Protein AF-A0AAW6EBX1-F1 (afdb_monomer_lite)

Organism: NCBI:txid1160721

Sequence (47 aa):
MFLCTDKHKEVINSYAENGYRYVGFIPTEIDAKGCMRKIDLIFEKED

pLDDT: mean 85.53, std 14.16, range [42.97, 95.56]

Foldseek 3Di:
DDPPPVVVVVVQVVVVVVQKHWDAWDQPDADPVRHRDDIDTDTDHDD

InterPro domains:
  IPR025234 YjzH-like [PF13783] (7-46)

Radius of gyration: 13.01 Å; chains: 1; bounding box: 37×18×29 Å

Structure (mmCIF, N/CA/C/O backbone):
data_AF-A0AAW6EBX1-F1
#
_entry.id   AF-A0AAW6EBX1-F1
#
loop_
_atom_site.group_PDB
_atom_site.id
_atom_site.type_symbol
_atom_site.label_atom_id
_atom_site.label_alt_id
_atom_site.label_comp_id
_atom_site.label_asym_id
_atom_site.label_entity_id
_atom_site.label_seq_id
_atom_site.pdbx_PDB_ins_code
_atom_site.Cartn_x
_atom_site.Cartn_y
_atom_site.Cartn_z
_atom_site.occupancy
_atom_site.B_iso_or_equiv
_atom_site.auth_seq_id
_atom_site.auth_comp_id
_atom_site.auth_asym_id
_atom_site.auth_atom_id
_atom_site.pdbx_PDB_model_num
ATOM 1 N N . MET A 1 1 ? 23.314 -7.463 10.172 1.00 42.97 1 MET A N 1
ATOM 2 C CA . MET A 1 1 ? 21.835 -7.467 10.182 1.00 42.97 1 MET A CA 1
ATOM 3 C C . M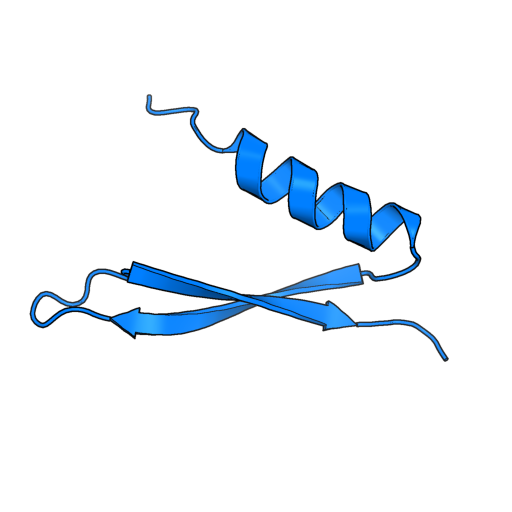ET A 1 1 ? 21.398 -6.025 9.966 1.00 42.97 1 MET A C 1
ATOM 5 O O . MET A 1 1 ? 21.568 -5.216 10.865 1.00 42.97 1 MET A O 1
ATOM 9 N N . PHE A 1 2 ? 21.022 -5.659 8.738 1.00 46.84 2 PHE A N 1
ATOM 10 C CA . PHE A 1 2 ? 20.771 -4.265 8.347 1.00 46.84 2 PHE A CA 1
ATOM 11 C C . PHE A 1 2 ? 19.399 -3.798 8.858 1.00 46.84 2 PHE A C 1
ATOM 13 O O . PHE A 1 2 ? 18.403 -3.846 8.144 1.00 46.84 2 PHE A O 1
ATOM 20 N N . LEU A 1 3 ? 19.354 -3.374 10.120 1.00 49.59 3 LEU A N 1
ATOM 21 C CA . LEU A 1 3 ? 18.224 -2.678 10.737 1.00 49.59 3 LEU A CA 1
ATOM 22 C C . LEU A 1 3 ? 18.232 -1.208 10.283 1.00 49.59 3 LEU A C 1
ATOM 24 O O . LEU A 1 3 ? 18.631 -0.322 11.023 1.00 49.59 3 LEU A O 1
ATOM 28 N N . CYS A 1 4 ? 17.835 -0.954 9.036 1.00 50.03 4 CYS A N 1
ATOM 29 C CA . CYS A 1 4 ? 17.510 0.394 8.543 1.00 50.03 4 CYS A CA 1
ATOM 30 C C . CYS A 1 4 ? 16.014 0.479 8.206 1.00 50.03 4 CYS A C 1
ATOM 32 O O . CYS A 1 4 ? 15.620 1.010 7.170 1.00 50.03 4 CYS A O 1
ATOM 34 N N . THR A 1 5 ? 15.174 -0.121 9.049 1.00 55.94 5 THR A N 1
ATOM 35 C CA . THR A 1 5 ? 13.729 -0.248 8.816 1.00 55.94 5 THR A CA 1
ATOM 36 C C . THR A 1 5 ? 12.901 0.858 9.474 1.00 55.94 5 THR A C 1
ATOM 38 O O . THR A 1 5 ? 11.685 0.844 9.364 1.00 55.94 5 THR A O 1
ATOM 41 N N . ASP A 1 6 ? 13.504 1.826 10.165 1.00 62.88 6 ASP A N 1
ATOM 42 C CA . ASP A 1 6 ? 12.709 2.783 10.951 1.00 62.88 6 ASP A CA 1
ATOM 43 C C . ASP A 1 6 ? 12.065 3.888 10.105 1.00 62.88 6 ASP A C 1
ATOM 45 O O . ASP A 1 6 ? 10.942 4.292 10.388 1.00 62.88 6 ASP A O 1
ATOM 49 N N . LYS A 1 7 ? 12.675 4.280 8.977 1.00 76.25 7 LYS A N 1
ATOM 50 C CA . LYS A 1 7 ? 12.122 5.342 8.112 1.00 76.25 7 LYS A CA 1
ATOM 51 C C . LYS A 1 7 ? 10.735 5.023 7.553 1.00 76.25 7 LYS A C 1
ATOM 53 O O . LYS A 1 7 ? 9.892 5.905 7.460 1.00 76.25 7 LYS A O 1
ATOM 58 N N . HIS A 1 8 ? 10.480 3.773 7.162 1.00 79.88 8 HIS A N 1
ATOM 59 C CA . HIS A 1 8 ? 9.153 3.412 6.655 1.00 79.88 8 HIS A CA 1
ATOM 60 C C . HIS A 1 8 ? 8.125 3.293 7.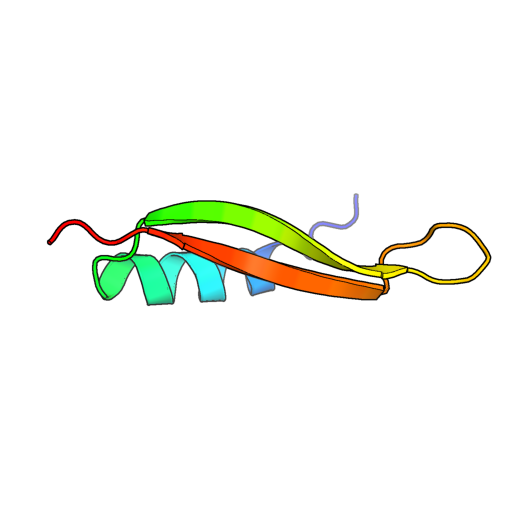783 1.00 79.88 8 HIS A C 1
ATOM 62 O O . HIS A 1 8 ? 6.954 3.584 7.561 1.00 79.88 8 HIS A O 1
ATOM 68 N N . LYS A 1 9 ? 8.556 2.915 8.996 1.00 85.12 9 LYS A N 1
ATOM 69 C CA . LYS A 1 9 ? 7.682 2.893 10.173 1.00 85.12 9 LYS A CA 1
ATOM 70 C C . LYS A 1 9 ? 7.246 4.297 10.568 1.00 85.12 9 LYS A C 1
ATOM 72 O O . LYS A 1 9 ? 6.080 4.472 10.888 1.00 85.12 9 LYS A O 1
ATOM 77 N N . GLU A 1 10 ? 8.139 5.285 10.502 1.00 90.12 10 GLU A N 1
ATOM 78 C CA . GLU A 1 10 ? 7.792 6.691 10.756 1.00 90.12 10 GLU A CA 1
ATOM 79 C C . GLU A 1 10 ? 6.684 7.175 9.817 1.00 90.12 10 GLU A C 1
ATOM 81 O O . GLU A 1 10 ? 5.694 7.740 10.277 1.00 90.12 10 GLU A O 1
ATOM 86 N N . VAL A 1 11 ? 6.801 6.882 8.516 1.00 89.75 11 VAL A N 1
ATOM 87 C CA . VAL A 1 11 ? 5.754 7.214 7.539 1.00 89.75 11 VAL A CA 1
ATOM 88 C C . VAL A 1 11 ? 4.456 6.484 7.878 1.00 89.75 11 VAL A C 1
ATOM 90 O O . VAL A 1 11 ? 3.424 7.126 8.023 1.00 89.75 11 VAL A O 1
ATOM 93 N N . ILE A 1 12 ? 4.490 5.161 8.065 1.00 91.69 12 ILE A N 1
ATOM 94 C CA . ILE A 1 12 ? 3.279 4.381 8.371 1.00 91.69 12 ILE A CA 1
ATOM 95 C C . ILE A 1 12 ? 2.586 4.892 9.642 1.00 9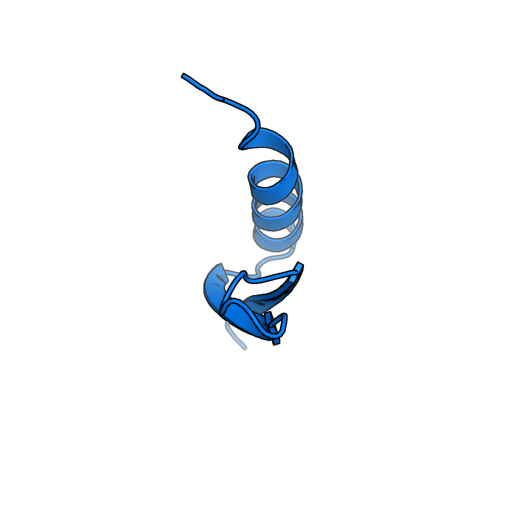1.69 12 ILE A C 1
ATOM 97 O O . ILE A 1 12 ? 1.371 5.078 9.636 1.00 91.69 12 ILE A O 1
ATOM 101 N N . ASN A 1 13 ? 3.344 5.166 10.704 1.00 92.38 13 ASN A N 1
ATOM 102 C CA . ASN A 1 13 ? 2.805 5.656 11.971 1.00 92.38 13 ASN A CA 1
ATOM 103 C C . ASN A 1 13 ? 2.205 7.058 11.831 1.00 92.38 13 ASN A C 1
ATOM 105 O O . ASN A 1 13 ? 1.115 7.295 12.339 1.00 92.38 13 ASN A O 1
ATOM 109 N N . SER A 1 14 ? 2.858 7.962 11.095 1.00 93.69 14 SER A N 1
ATOM 110 C CA . SER A 1 14 ? 2.324 9.307 10.855 1.00 93.69 14 SER A CA 1
ATOM 111 C C . SER A 1 14 ? 0.977 9.262 10.126 1.00 93.69 14 SER A C 1
ATOM 113 O O . SER A 1 14 ? 0.053 9.988 10.483 1.00 93.69 14 SER A O 1
ATOM 115 N N . TYR A 1 15 ? 0.809 8.369 9.148 1.00 92.38 15 TYR A N 1
ATOM 116 C CA . TYR A 1 15 ? -0.485 8.186 8.483 1.00 92.38 15 TYR A CA 1
ATOM 117 C C . TYR A 1 15 ? -1.519 7.514 9.403 1.00 92.38 15 TYR A C 1
ATOM 119 O O . TYR A 1 15 ? -2.682 7.921 9.403 1.00 92.38 15 TYR A O 1
ATOM 127 N N . ALA A 1 16 ? -1.100 6.569 10.249 1.00 91.94 16 ALA A N 1
ATOM 128 C CA . ALA A 1 16 ? -1.967 5.950 11.252 1.00 91.94 16 ALA A CA 1
ATOM 129 C C . ALA A 1 16 ? -2.525 6.955 12.271 1.00 91.94 16 ALA A C 1
ATOM 131 O O . ALA A 1 16 ? -3.712 6.901 12.588 1.00 91.94 16 ALA A O 1
ATOM 132 N N . GLU A 1 17 ? -1.724 7.928 12.714 1.00 93.62 17 GLU A N 1
ATOM 133 C CA . GLU A 1 17 ? -2.183 9.033 13.574 1.00 93.62 17 GLU A CA 1
ATOM 134 C C . GLU A 1 17 ? -3.265 9.898 12.907 1.00 93.62 17 GLU A C 1
ATOM 136 O O . GLU A 1 17 ? -4.100 10.490 13.586 1.00 93.62 17 GLU A O 1
ATOM 141 N N . ASN A 1 18 ? -3.293 9.933 11.572 1.00 91.31 18 ASN A N 1
ATOM 142 C CA . ASN A 1 18 ? -4.299 10.641 10.779 1.00 91.31 18 ASN A CA 1
ATOM 143 C C . ASN A 1 18 ? -5.515 9.761 10.414 1.00 91.31 18 ASN A C 1
ATOM 145 O O . ASN A 1 18 ? -6.351 10.166 9.600 1.00 91.31 18 ASN A O 1
ATOM 149 N N . GLY A 1 19 ? -5.620 8.564 11.003 1.00 92.81 19 GLY A N 1
ATOM 150 C CA . GLY A 1 19 ? -6.730 7.630 10.797 1.00 92.81 19 GLY A CA 1
ATOM 151 C C . GLY A 1 19 ? -6.608 6.755 9.548 1.00 92.81 19 GLY A C 1
ATOM 152 O O . GLY A 1 19 ? -7.595 6.152 9.138 1.00 92.81 19 GLY A O 1
ATOM 153 N N . TYR A 1 20 ? -5.428 6.6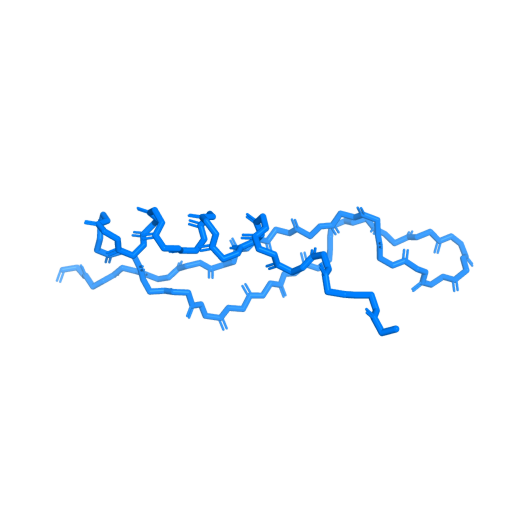81 8.927 1.00 95.00 20 TYR A N 1
ATOM 154 C CA . TYR A 1 20 ? -5.181 5.812 7.777 1.00 95.00 20 TYR A CA 1
ATOM 155 C C . TYR A 1 20 ? -4.561 4.476 8.206 1.00 95.00 20 TYR A C 1
ATOM 157 O O . TYR A 1 20 ? -3.529 4.438 8.873 1.00 95.00 20 TYR A O 1
ATOM 165 N N . ARG A 1 21 ? -5.125 3.352 7.766 1.00 93.94 21 ARG A N 1
ATOM 166 C CA . ARG A 1 21 ? -4.588 2.011 8.013 1.00 93.94 21 ARG A CA 1
ATOM 167 C C . ARG A 1 21 ? -3.708 1.570 6.847 1.00 93.94 21 ARG A C 1
ATOM 169 O O . ARG A 1 21 ? -4.146 1.525 5.704 1.00 93.94 21 ARG A O 1
ATOM 176 N N . TYR A 1 22 ? -2.457 1.218 7.130 1.00 93.88 22 TYR A N 1
ATOM 177 C CA . TYR A 1 22 ? -1.549 0.657 6.128 1.00 93.88 22 TYR A CA 1
ATOM 178 C C . TYR A 1 22 ? -2.021 -0.731 5.674 1.00 93.88 22 TYR A C 1
ATOM 180 O O . TYR A 1 22 ? -2.294 -1.594 6.513 1.00 93.88 22 TYR A O 1
ATOM 188 N N . VAL A 1 23 ? -2.084 -0.957 4.358 1.00 95.12 23 VAL A N 1
ATOM 189 C CA . VAL A 1 23 ? -2.556 -2.231 3.777 1.00 95.12 23 VAL A CA 1
ATOM 190 C C . VAL A 1 23 ? -1.504 -2.948 2.933 1.00 95.12 23 VAL A C 1
ATOM 192 O O . VAL A 1 23 ? -1.599 -4.159 2.745 1.00 95.12 23 VAL A O 1
ATOM 195 N N . GLY A 1 24 ? -0.482 -2.244 2.445 1.00 93.50 24 GLY A N 1
ATOM 196 C CA . GLY A 1 24 ? 0.564 -2.844 1.618 1.00 93.50 24 GLY A CA 1
ATOM 197 C C . GLY A 1 24 ? 1.323 -1.820 0.784 1.00 93.50 24 GLY A C 1
ATOM 198 O O . GLY A 1 24 ? 1.272 -0.625 1.053 1.00 93.50 24 GLY A O 1
ATOM 199 N N . PHE A 1 25 ? 2.026 -2.280 -0.248 1.00 93.06 25 PHE A N 1
ATOM 200 C CA . PHE A 1 25 ? 2.766 -1.410 -1.160 1.00 93.06 25 PHE A CA 1
ATOM 201 C C . PHE A 1 25 ? 2.753 -1.957 -2.590 1.00 93.06 25 PHE A C 1
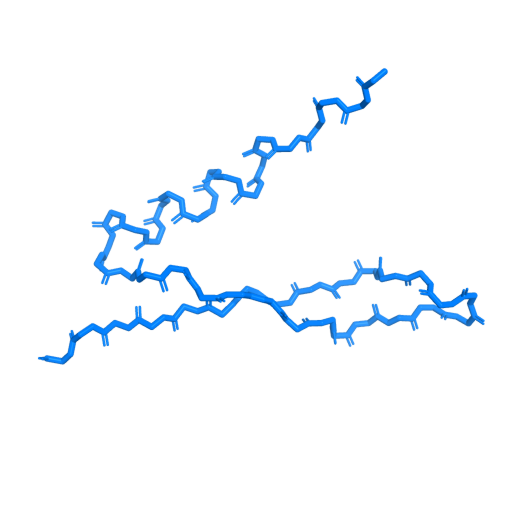ATOM 203 O O . PHE A 1 25 ? 2.612 -3.164 -2.795 1.00 93.06 25 PHE A O 1
ATOM 210 N N . ILE A 1 26 ? 2.943 -1.075 -3.571 1.00 93.50 26 ILE A N 1
ATOM 211 C CA . ILE A 1 26 ? 3.133 -1.435 -4.983 1.00 93.50 26 ILE A CA 1
ATOM 212 C C . ILE A 1 26 ? 4.495 -0.906 -5.444 1.00 93.50 26 ILE A C 1
ATOM 214 O O . ILE A 1 26 ? 4.773 0.282 -5.273 1.00 93.50 26 ILE A O 1
ATOM 218 N N . PRO A 1 27 ? 5.360 -1.744 -6.041 1.00 91.19 27 PRO A N 1
ATOM 219 C CA . PRO A 1 27 ? 6.565 -1.265 -6.703 1.00 91.19 27 PRO A CA 1
ATOM 220 C C . PRO A 1 27 ? 6.207 -0.390 -7.905 1.00 91.19 27 PRO A C 1
ATOM 222 O O . PRO A 1 27 ? 5.500 -0.833 -8.808 1.00 91.19 27 PRO A O 1
ATOM 225 N N . THR A 1 28 ? 6.724 0.833 -7.937 1.00 93.50 28 THR A N 1
ATOM 226 C CA . THR A 1 28 ? 6.512 1.776 -9.047 1.00 93.50 28 THR A CA 1
ATOM 227 C C . THR A 1 28 ? 7.694 1.840 -10.000 1.00 93.50 28 THR A C 1
ATOM 229 O O . THR A 1 28 ? 7.542 2.205 -11.162 1.00 93.50 28 THR A O 1
ATOM 232 N N . GLU A 1 29 ? 8.877 1.437 -9.538 1.00 93.81 29 GLU A N 1
ATOM 233 C CA . GLU A 1 29 ? 10.077 1.376 -10.360 1.00 93.81 29 GLU A CA 1
ATOM 234 C C . GLU A 1 29 ? 10.869 0.118 -10.006 1.00 93.81 29 GLU A C 1
ATOM 236 O O . GLU A 1 29 ? 11.244 -0.090 -8.848 1.00 93.81 29 GLU A O 1
ATOM 241 N N . ILE A 1 30 ? 11.121 -0.721 -11.010 1.00 92.75 30 ILE A N 1
ATOM 242 C CA . ILE A 1 30 ? 11.934 -1.934 -10.910 1.00 92.75 30 ILE A CA 1
ATOM 243 C C . ILE A 1 30 ? 13.047 -1.811 -11.948 1.00 92.75 30 ILE A C 1
ATOM 245 O O . ILE A 1 30 ? 12.787 -1.466 -13.101 1.00 92.75 30 ILE A O 1
ATOM 249 N N . ASP A 1 31 ? 14.293 -2.055 -11.546 1.00 91.44 31 ASP A N 1
ATOM 250 C CA . ASP A 1 31 ? 15.417 -1.996 -12.480 1.00 91.44 31 ASP A CA 1
ATOM 251 C C . ASP A 1 31 ? 15.513 -3.246 -13.373 1.00 91.44 31 ASP A C 1
ATOM 253 O O . ASP A 1 31 ? 14.834 -4.251 -13.166 1.00 91.44 31 ASP A O 1
ATOM 257 N N . ALA A 1 32 ? 16.402 -3.206 -14.369 1.00 91.00 32 ALA A N 1
ATOM 258 C CA . ALA A 1 32 ? 16.603 -4.312 -15.310 1.00 91.00 32 ALA A CA 1
ATOM 259 C C . ALA A 1 32 ? 17.061 -5.632 -14.650 1.00 91.00 32 ALA A C 1
ATOM 261 O O . ALA A 1 32 ? 17.053 -6.674 -15.301 1.00 91.00 32 ALA A O 1
ATOM 262 N N . LYS A 1 33 ? 17.475 -5.603 -13.375 1.00 91.56 33 LYS A N 1
ATOM 263 C CA . LYS A 1 33 ? 17.867 -6.783 -12.590 1.00 91.56 33 LYS A CA 1
ATOM 264 C C . LYS A 1 33 ? 16.732 -7.294 -11.697 1.00 91.56 33 LYS A C 1
ATOM 266 O O . LYS A 1 33 ? 16.939 -8.258 -10.965 1.00 91.56 33 LYS A O 1
ATOM 271 N N . GLY A 1 34 ? 15.554 -6.670 -11.745 1.00 86.25 34 GLY A N 1
ATOM 272 C CA . GLY A 1 34 ? 14.413 -7.019 -10.903 1.00 86.25 34 GLY A CA 1
ATOM 273 C C . GLY A 1 34 ? 14.466 -6.402 -9.504 1.00 86.25 34 GLY A C 1
ATOM 274 O O . GLY A 1 34 ? 13.667 -6.778 -8.647 1.00 86.25 34 GLY A O 1
ATOM 275 N N . CYS A 1 35 ? 15.381 -5.464 -9.236 1.00 88.12 35 CYS A N 1
ATOM 276 C CA . CYS A 1 35 ? 15.453 -4.815 -7.931 1.00 88.12 35 CYS A CA 1
ATOM 277 C C . CYS A 1 35 ? 14.443 -3.667 -7.851 1.00 88.12 35 CYS A C 1
ATOM 279 O O . CYS A 1 35 ? 14.451 -2.756 -8.682 1.00 88.12 35 CYS A O 1
ATOM 281 N N . MET A 1 36 ? 13.609 -3.683 -6.809 1.00 90.12 36 MET A N 1
ATOM 282 C CA . MET A 1 36 ? 12.670 -2.603 -6.504 1.00 90.12 36 MET A CA 1
ATOM 283 C C . MET A 1 36 ? 13.432 -1.328 -6.119 1.00 90.12 36 MET A C 1
ATOM 285 O O . MET A 1 36 ? 14.248 -1.334 -5.194 1.00 90.12 36 MET A O 1
ATOM 289 N N . ARG A 1 37 ? 13.174 -0.237 -6.842 1.00 89.19 37 ARG A N 1
ATOM 290 C CA . ARG A 1 37 ? 13.803 1.079 -6.649 1.00 89.19 37 ARG A CA 1
ATOM 291 C C . ARG A 1 37 ? 12.883 2.065 -5.956 1.00 89.19 37 ARG A C 1
ATOM 293 O O . ARG A 1 37 ? 13.344 2.823 -5.106 1.00 89.19 37 ARG A O 1
ATOM 300 N N . LYS A 1 38 ? 11.600 2.035 -6.302 1.00 90.44 38 LYS A N 1
ATOM 301 C CA . LYS A 1 38 ? 10.563 2.867 -5.693 1.00 90.44 38 LYS A CA 1
ATOM 302 C C . LYS A 1 38 ? 9.344 2.019 -5.388 1.00 90.44 38 LYS A C 1
ATOM 304 O O . LYS A 1 38 ? 9.026 1.089 -6.132 1.00 90.44 38 LYS A O 1
ATOM 309 N N . ILE A 1 39 ? 8.698 2.349 -4.279 1.00 91.75 39 ILE A N 1
ATOM 310 C CA . ILE A 1 39 ? 7.442 1.754 -3.852 1.00 91.75 39 ILE A CA 1
ATOM 311 C C . ILE A 1 39 ? 6.496 2.877 -3.455 1.00 91.75 39 ILE A C 1
ATOM 313 O O . ILE A 1 39 ? 6.930 3.857 -2.847 1.00 91.75 39 ILE A O 1
ATOM 317 N N . ASP A 1 40 ? 5.221 2.681 -3.743 1.00 91.69 40 ASP A N 1
ATOM 318 C CA . ASP A 1 40 ? 4.147 3.481 -3.178 1.00 91.69 40 ASP A CA 1
ATOM 319 C C . ASP A 1 40 ? 3.501 2.677 -2.055 1.00 91.69 40 ASP A C 1
ATOM 321 O O . ASP A 1 40 ? 3.212 1.488 -2.214 1.00 91.69 40 ASP A O 1
ATOM 325 N N . LEU A 1 41 ? 3.301 3.316 -0.904 1.00 92.50 41 LEU A N 1
ATOM 326 C CA . LEU A 1 41 ?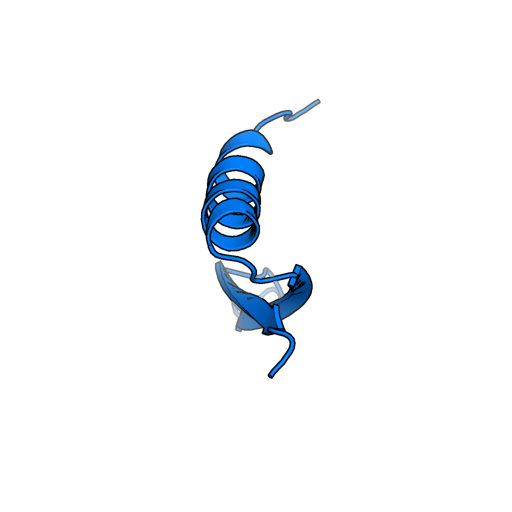 2.594 2.723 0.224 1.00 92.50 41 LEU A CA 1
ATOM 327 C C . LEU A 1 41 ? 1.092 2.936 0.034 1.00 92.50 41 LEU A C 1
ATOM 329 O O . LEU A 1 41 ? 0.646 4.041 -0.268 1.00 92.50 41 LEU A O 1
ATOM 333 N N . ILE A 1 42 ? 0.321 1.876 0.232 1.00 94.62 42 ILE A N 1
ATOM 334 C CA . ILE A 1 42 ? -1.132 1.898 0.133 1.00 94.62 42 ILE A CA 1
ATOM 335 C C . ILE A 1 42 ? -1.701 1.974 1.544 1.00 94.62 42 ILE A C 1
ATOM 337 O O . ILE A 1 42 ? -1.341 1.184 2.427 1.00 94.62 42 ILE A O 1
ATOM 341 N N . PHE A 1 43 ? -2.631 2.902 1.723 1.00 95.25 43 PHE A N 1
ATOM 342 C CA . PHE A 1 43 ? -3.395 3.070 2.945 1.00 95.25 43 PHE A CA 1
ATOM 343 C C . PHE A 1 43 ? -4.889 3.081 2.629 1.00 95.25 43 PHE A C 1
ATOM 345 O O . PHE A 1 43 ? -5.301 3.567 1.577 1.00 95.25 43 PHE A O 1
ATOM 352 N N . GLU A 1 44 ? -5.692 2.575 3.553 1.00 95.56 44 GLU A N 1
ATOM 353 C CA . GLU A 1 44 ? -7.143 2.743 3.563 1.00 95.56 44 GLU A CA 1
ATOM 354 C C . GLU A 1 44 ? -7.546 3.689 4.697 1.00 95.56 44 GLU A C 1
ATOM 356 O O . GLU A 1 44 ? -6.801 3.873 5.660 1.00 95.56 44 GLU A O 1
ATOM 361 N N . LYS A 1 45 ? -8.728 4.281 4.599 1.00 91.94 45 LYS A N 1
ATOM 362 C CA . LYS A 1 45 ? -9.337 5.072 5.663 1.00 91.94 45 LYS A CA 1
ATOM 363 C C . LYS A 1 45 ? -10.798 4.662 5.750 1.00 91.94 45 LYS A C 1
ATOM 365 O O . LYS A 1 45 ? -11.426 4.488 4.710 1.00 91.94 45 LYS A O 1
ATOM 370 N N . GLU A 1 46 ? -11.300 4.466 6.962 1.00 81.31 46 GLU A N 1
ATOM 371 C CA . GLU A 1 46 ? -12.733 4.260 7.169 1.00 81.31 46 GLU A CA 1
ATOM 372 C C . GLU A 1 46 ? -13.463 5.589 6.903 1.00 81.31 46 GLU A C 1
ATOM 374 O O . GLU A 1 46 ? -13.036 6.635 7.405 1.00 81.31 46 GLU A O 1
ATOM 379 N N . ASP A 1 47 ? -14.499 5.541 6.059 1.00 68.94 47 ASP A N 1
ATOM 380 C CA . ASP A 1 47 ? -15.412 6.659 5.762 1.00 68.94 47 ASP A CA 1
ATOM 381 C C . ASP A 1 47 ? -16.380 6.938 6.924 1.00 68.94 47 ASP A C 1
ATOM 383 O O . ASP A 1 47 ? -16.930 5.965 7.497 1.00 68.94 47 ASP A O 1
#

Secondary structure (DSSP, 8-state):
-----HHHHHHHHHHHHTTEEEEEEEEEEE-TTS-EEEEEEEEEE--